Protein AF-A0A7V9FVV8-F1 (afdb_mon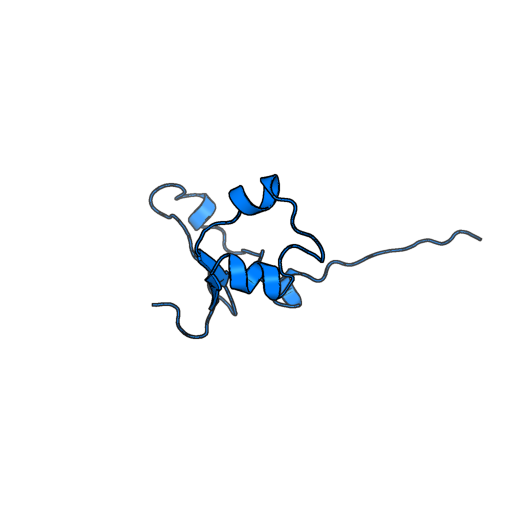omer_lite)

Sequence (79 aa):
LIGDRAWIRTRDEAIAEGWFGPVVEPHIRDRIGDLIVAARTDLAVVQSRVTPRLSRLIGHHGSLTADEQLVPLLVHNPD

Secondary structure (DSSP, 8-state):
--GGGEEEEEHHHHHHTTTT-S---HHHHTTS-SEEEEE-TT-----TTT-TTGGG-S----SSSHHHH----------

Structure (mmCIF, N/CA/C/O backbone):
data_AF-A0A7V9FVV8-F1
#
_entry.id   AF-A0A7V9FVV8-F1
#
loop_
_atom_site.group_PDB
_atom_site.id
_atom_site.type_symbol
_atom_site.label_atom_id
_atom_site.label_alt_id
_atom_site.label_comp_id
_atom_site.label_asym_id
_atom_site.label_entity_id
_atom_site.label_seq_id
_atom_site.pdbx_PDB_ins_code
_atom_site.Cartn_x
_atom_site.Cartn_y
_atom_site.Cartn_z
_atom_site.occupancy
_atom_site.B_iso_or_equiv
_atom_site.auth_seq_id
_atom_site.auth_comp_id
_atom_site.auth_asym_id
_atom_site.auth_atom_id
_atom_site.pdbx_PDB_model_num
ATOM 1 N N . LEU A 1 1 ? -16.308 8.012 4.300 1.00 74.25 1 LEU A N 1
ATOM 2 C CA . LEU A 1 1 ? -15.111 8.850 4.038 1.00 74.25 1 LEU A CA 1
ATOM 3 C C . LEU A 1 1 ? -14.335 8.370 2.810 1.00 74.25 1 LEU A C 1
ATOM 5 O O . LEU A 1 1 ? -14.144 9.179 1.914 1.00 74.25 1 LEU A O 1
ATOM 9 N N . ILE A 1 2 ? -13.941 7.092 2.712 1.00 89.19 2 ILE A N 1
ATOM 10 C CA . ILE A 1 2 ? -13.214 6.575 1.527 1.00 89.19 2 ILE A CA 1
ATOM 11 C C . ILE A 1 2 ? -13.833 5.331 0.863 1.00 89.19 2 ILE A C 1
ATOM 13 O O . ILE A 1 2 ? -13.533 5.092 -0.298 1.00 89.19 2 ILE A O 1
ATOM 17 N N . GLY A 1 3 ? -14.781 4.645 1.515 1.00 85.88 3 GLY A N 1
ATOM 18 C CA . GLY A 1 3 ? -15.646 3.643 0.876 1.00 85.88 3 GLY A CA 1
ATOM 19 C C . GLY A 1 3 ? -14.878 2.521 0.175 1.00 85.88 3 GLY A C 1
ATOM 20 O O . GLY A 1 3 ? -13.885 2.025 0.694 1.00 85.88 3 GLY A O 1
ATOM 21 N N . ASP A 1 4 ? -15.340 2.161 -1.015 1.00 89.94 4 ASP A N 1
ATOM 22 C CA . ASP A 1 4 ? -14.745 1.179 -1.927 1.00 89.94 4 ASP A CA 1
ATOM 23 C C . ASP A 1 4 ? -13.513 1.699 -2.695 1.00 89.94 4 ASP A C 1
ATOM 25 O O . ASP A 1 4 ? -12.841 0.927 -3.388 1.00 89.94 4 ASP A O 1
ATOM 29 N N . ARG A 1 5 ? -13.163 2.982 -2.528 1.00 94.25 5 ARG A N 1
ATOM 30 C CA . ARG A 1 5 ? -11.987 3.632 -3.136 1.00 94.25 5 ARG A CA 1
ATOM 31 C C . ARG A 1 5 ? -10.679 3.346 -2.396 1.00 94.25 5 ARG A C 1
ATOM 33 O O . ARG A 1 5 ? -9.673 3.997 -2.653 1.00 94.25 5 ARG A O 1
ATOM 40 N N . ALA A 1 6 ? -10.674 2.405 -1.462 1.00 95.88 6 ALA A N 1
ATOM 41 C CA . ALA A 1 6 ? -9.468 1.886 -0.837 1.00 95.88 6 ALA A CA 1
ATOM 42 C C . ALA A 1 6 ? -9.678 0.427 -0.432 1.00 95.88 6 ALA A C 1
ATOM 44 O O . ALA A 1 6 ? -10.782 0.033 -0.052 1.00 95.88 6 ALA A O 1
ATOM 45 N N . TRP A 1 7 ? -8.609 -0.360 -0.457 1.00 95.75 7 TRP A N 1
ATOM 46 C CA . TRP A 1 7 ? -8.556 -1.577 0.338 1.00 95.75 7 TRP A CA 1
ATOM 47 C C . TRP A 1 7 ? -8.169 -1.199 1.760 1.00 95.75 7 TRP A C 1
ATOM 49 O O . TRP A 1 7 ? -7.150 -0.549 1.994 1.00 95.75 7 TRP A O 1
ATOM 59 N N . ILE A 1 8 ? -9.012 -1.595 2.704 1.00 95.75 8 ILE A N 1
ATOM 60 C CA . ILE A 1 8 ? -8.777 -1.398 4.127 1.00 95.75 8 ILE A CA 1
ATOM 61 C C . ILE A 1 8 ? -8.583 -2.782 4.722 1.00 95.75 8 ILE A C 1
ATOM 63 O O . ILE A 1 8 ? -9.462 -3.639 4.585 1.00 95.75 8 ILE 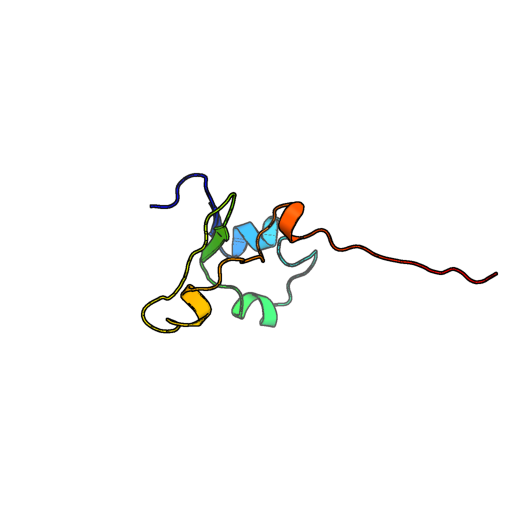A O 1
ATOM 67 N N . ARG A 1 9 ? -7.416 -2.996 5.320 1.00 97.56 9 ARG A N 1
ATOM 68 C CA . ARG A 1 9 ? -7.020 -4.263 5.928 1.00 97.56 9 ARG A CA 1
ATOM 69 C C . ARG A 1 9 ? -6.374 -4.017 7.271 1.00 97.56 9 ARG A C 1
ATOM 71 O O . ARG A 1 9 ? -5.658 -3.035 7.458 1.00 97.56 9 ARG A O 1
ATOM 78 N N . THR A 1 10 ? -6.607 -4.926 8.199 1.00 98.38 10 THR A N 1
ATOM 79 C CA . THR A 1 10 ? -5.742 -5.073 9.364 1.00 98.38 10 THR A CA 1
ATOM 80 C C . THR A 1 10 ? -4.353 -5.545 8.929 1.00 98.38 10 THR A C 1
ATOM 82 O O . THR A 1 10 ? -4.173 -6.070 7.824 1.00 98.38 10 THR A O 1
ATOM 85 N N . ARG A 1 11 ? -3.365 -5.402 9.818 1.00 98.38 11 ARG A N 1
ATOM 86 C CA . ARG A 1 11 ? -2.025 -5.980 9.630 1.00 98.38 11 ARG A CA 1
ATOM 87 C C . ARG A 1 11 ? -2.084 -7.448 9.208 1.00 98.38 11 ARG A C 1
ATOM 89 O O . ARG A 1 11 ? -1.415 -7.841 8.258 1.00 98.38 11 ARG A O 1
ATOM 96 N N . ASP A 1 12 ? -2.871 -8.244 9.926 1.00 98.25 12 ASP A N 1
ATOM 97 C CA . ASP A 1 12 ? -2.928 -9.692 9.736 1.00 98.25 12 ASP A CA 1
ATOM 98 C C . ASP A 1 12 ? -3.556 -10.083 8.407 1.00 98.25 12 ASP A C 1
ATOM 100 O O . ASP A 1 12 ? -3.016 -10.944 7.716 1.00 98.25 12 ASP A O 1
ATOM 104 N N . GLU A 1 13 ? -4.637 -9.414 8.008 1.00 98.56 13 GLU A N 1
ATOM 105 C CA . GLU A 1 13 ? -5.265 -9.673 6.713 1.00 98.56 13 GLU A CA 1
ATOM 106 C C . GLU A 1 13 ? -4.320 -9.327 5.557 1.00 98.56 13 GLU A C 1
ATOM 108 O O . GLU A 1 13 ? -4.166 -10.128 4.643 1.00 98.56 13 GLU A O 1
ATOM 113 N N . ALA A 1 14 ? -3.633 -8.182 5.605 1.00 98.19 14 ALA A N 1
ATOM 114 C CA . ALA A 1 14 ? -2.708 -7.787 4.541 1.00 98.19 14 ALA A CA 1
ATOM 115 C C . ALA A 1 14 ? -1.495 -8.730 4.425 1.00 98.19 14 ALA A C 1
ATOM 117 O O . ALA A 1 14 ? -1.033 -9.021 3.321 1.00 98.19 14 ALA A O 1
ATOM 118 N N . ILE A 1 15 ? -0.980 -9.232 5.556 1.00 98.12 15 ILE A N 1
ATOM 119 C CA . ILE A 1 15 ? 0.076 -10.255 5.559 1.00 98.12 15 ILE A CA 1
ATOM 120 C C . ILE A 1 15 ? -0.456 -11.567 4.971 1.00 98.12 15 ILE A C 1
ATOM 122 O O . ILE A 1 15 ? 0.206 -12.155 4.121 1.00 98.12 15 ILE A O 1
ATOM 126 N N . ALA A 1 16 ? -1.644 -12.012 5.389 1.00 98.06 16 ALA A N 1
ATOM 127 C CA . ALA A 1 16 ? -2.258 -13.243 4.892 1.00 98.06 16 ALA A CA 1
ATOM 128 C C . ALA A 1 16 ? -2.584 -13.179 3.388 1.00 98.06 16 ALA A C 1
ATOM 130 O O . ALA A 1 16 ? -2.457 -14.180 2.688 1.00 98.06 16 ALA A O 1
ATOM 131 N N . GLU A 1 17 ? -2.950 -12.002 2.880 1.00 97.88 17 GLU A N 1
ATOM 132 C CA . GLU A 1 17 ? -3.153 -11.728 1.452 1.00 97.88 17 GLU A CA 1
ATOM 133 C C . GLU A 1 17 ? -1.830 -11.565 0.673 1.00 97.88 17 GLU A C 1
ATOM 135 O O . GLU A 1 17 ? -1.850 -11.384 -0.543 1.00 97.88 17 GLU A O 1
ATOM 140 N N . GLY A 1 18 ? -0.675 -11.632 1.344 1.00 97.00 18 GLY A N 1
ATOM 141 C CA . GLY A 1 18 ? 0.644 -11.625 0.709 1.00 97.00 18 GLY A CA 1
ATOM 142 C C . GLY A 1 18 ? 1.135 -10.252 0.249 1.00 97.00 18 GLY A C 1
ATOM 143 O O . GLY A 1 18 ? 2.056 -10.181 -0.564 1.00 97.00 18 GLY A O 1
ATOM 144 N N . TRP A 1 19 ? 0.577 -9.150 0.767 1.00 97.00 19 TRP A N 1
ATOM 145 C CA . TRP A 1 19 ? 0.923 -7.788 0.321 1.00 97.00 19 TRP A CA 1
ATOM 146 C C . TRP A 1 19 ? 2.398 -7.429 0.544 1.00 97.00 19 TRP A C 1
ATOM 148 O O . TRP A 1 19 ? 2.933 -6.543 -0.117 1.00 97.00 19 TRP A O 1
ATOM 158 N N . PHE A 1 20 ? 3.060 -8.117 1.474 1.00 96.00 20 PHE A N 1
ATOM 159 C CA . PHE A 1 20 ? 4.455 -7.882 1.851 1.00 96.00 20 PHE A CA 1
ATOM 160 C C . PHE A 1 20 ? 5.394 -9.004 1.384 1.00 96.00 20 PHE A C 1
ATOM 162 O O . PHE A 1 20 ? 6.521 -9.107 1.863 1.00 96.00 20 PHE A O 1
ATOM 169 N N . GLY A 1 21 ? 4.938 -9.838 0.445 1.00 95.06 21 GLY A N 1
ATOM 170 C CA . GLY A 1 21 ? 5.666 -11.007 -0.032 1.00 95.06 21 GLY A CA 1
ATOM 171 C C . GLY A 1 21 ? 5.311 -12.294 0.724 1.00 95.06 21 GLY A C 1
ATOM 172 O O . GLY A 1 21 ? 4.456 -12.293 1.610 1.00 95.06 21 GLY A O 1
ATOM 173 N N . PRO A 1 22 ? 5.950 -13.420 0.360 1.00 95.81 22 PRO A N 1
ATOM 174 C CA . PRO A 1 22 ? 5.564 -14.750 0.835 1.00 95.81 22 PRO A CA 1
ATOM 175 C C . PRO A 1 22 ? 5.922 -15.016 2.303 1.00 95.81 22 PRO A C 1
ATOM 177 O O . PRO A 1 22 ? 5.366 -15.924 2.914 1.00 95.81 22 PRO A O 1
ATOM 180 N N . VAL A 1 23 ? 6.871 -14.262 2.865 1.00 96.56 23 VAL A N 1
ATOM 181 C CA . VAL A 1 23 ? 7.342 -14.418 4.244 1.00 96.56 23 VAL A CA 1
ATOM 182 C C . VAL A 1 23 ? 7.517 -13.037 4.860 1.00 96.56 23 VAL A C 1
ATOM 184 O O . VAL A 1 23 ? 8.207 -12.189 4.302 1.00 96.56 23 VAL A O 1
ATOM 187 N N . VAL A 1 24 ? 6.923 -12.834 6.037 1.00 97.88 24 VAL A N 1
ATOM 188 C CA . VAL A 1 24 ? 7.114 -11.630 6.851 1.00 97.88 24 VAL A CA 1
ATOM 189 C C . VAL A 1 24 ? 7.834 -12.024 8.129 1.00 97.88 24 VAL A C 1
ATOM 191 O O . VAL A 1 24 ? 7.285 -12.727 8.976 1.00 97.88 24 VAL A O 1
ATOM 194 N N . GLU A 1 25 ? 9.076 -11.572 8.271 1.00 97.75 25 GLU A N 1
ATOM 195 C CA . GLU A 1 25 ? 9.857 -11.817 9.480 1.00 97.75 25 GLU A CA 1
ATOM 196 C C . GLU A 1 25 ? 9.291 -11.044 10.686 1.00 97.75 25 GLU A C 1
ATOM 198 O O . GLU A 1 25 ? 8.747 -9.947 10.509 1.00 97.75 25 GLU A O 1
ATOM 203 N N . PRO A 1 26 ? 9.456 -11.548 11.927 1.00 96.75 26 PRO A N 1
ATOM 204 C CA . PRO A 1 26 ? 8.891 -10.909 13.119 1.00 96.75 26 PRO A CA 1
ATOM 205 C C . PRO A 1 26 ? 9.258 -9.426 13.258 1.00 96.75 26 PRO A C 1
ATOM 207 O O . PRO A 1 26 ? 8.395 -8.591 13.503 1.00 96.75 26 PRO A O 1
ATOM 210 N N . HIS A 1 27 ? 10.518 -9.074 12.995 1.00 96.06 27 HIS A N 1
ATOM 211 C CA . HIS A 1 27 ? 10.987 -7.692 13.098 1.00 96.06 27 HIS A CA 1
ATOM 212 C C . HIS A 1 27 ? 10.404 -6.759 12.012 1.00 96.06 27 HIS A C 1
ATOM 214 O O . HIS A 1 27 ? 10.384 -5.541 12.186 1.00 96.06 27 HIS A O 1
ATOM 220 N N . ILE A 1 28 ? 9.925 -7.309 10.889 1.00 97.00 28 ILE A N 1
ATOM 221 C CA . ILE A 1 28 ? 9.215 -6.561 9.841 1.00 97.00 28 ILE A CA 1
ATOM 222 C C . ILE A 1 28 ? 7.749 -6.385 10.220 1.00 97.00 28 ILE A C 1
ATOM 224 O O . ILE A 1 28 ? 7.204 -5.297 10.039 1.00 97.00 28 ILE A O 1
ATOM 228 N N . ARG A 1 29 ? 7.123 -7.420 10.797 1.00 97.31 29 ARG A N 1
ATOM 229 C CA . ARG A 1 29 ? 5.733 -7.376 11.274 1.00 97.31 29 ARG A CA 1
ATOM 230 C C . ARG A 1 29 ? 5.487 -6.189 12.205 1.00 97.31 29 ARG A C 1
ATOM 232 O O . ARG A 1 29 ? 4.459 -5.531 12.075 1.00 97.31 29 ARG A O 1
ATOM 239 N N . ASP A 1 30 ? 6.440 -5.884 13.082 1.00 96.56 30 ASP A N 1
ATOM 240 C CA . ASP A 1 30 ? 6.349 -4.772 14.039 1.00 96.56 30 ASP A CA 1
ATOM 241 C C . ASP A 1 30 ? 6.397 -3.382 13.381 1.00 96.56 30 ASP A C 1
ATOM 243 O O . ASP A 1 30 ? 5.999 -2.389 13.986 1.00 96.56 30 ASP A O 1
ATOM 247 N N . ARG A 1 31 ? 6.857 -3.292 12.127 1.00 96.94 31 ARG A N 1
ATOM 248 C CA . ARG A 1 31 ? 6.903 -2.044 11.349 1.00 96.94 31 ARG A CA 1
ATOM 249 C C . ARG A 1 31 ? 5.648 -1.817 10.508 1.00 96.94 31 ARG A C 1
ATOM 251 O O . ARG A 1 31 ? 5.471 -0.722 9.976 1.00 96.94 31 ARG A O 1
ATOM 258 N N . ILE A 1 32 ? 4.800 -2.831 10.357 1.00 98.00 32 ILE A N 1
ATOM 259 C CA . ILE A 1 32 ? 3.551 -2.734 9.600 1.00 98.00 32 ILE A CA 1
ATOM 260 C C . ILE A 1 32 ? 2.496 -2.097 10.511 1.00 98.00 32 ILE A C 1
ATOM 262 O O . ILE A 1 32 ? 2.347 -2.492 11.661 1.00 98.00 32 ILE A O 1
ATOM 266 N N . GLY A 1 33 ? 1.747 -1.103 10.035 1.00 98.06 33 GLY A N 1
ATOM 267 C CA . GLY A 1 33 ? 0.672 -0.497 10.832 1.00 98.06 33 GLY A CA 1
ATOM 268 C C . GLY A 1 33 ? -0.414 -1.511 11.207 1.00 98.06 33 GLY A C 1
ATOM 269 O O . GLY A 1 33 ? -0.594 -2.511 10.519 1.00 98.06 33 GLY A O 1
ATOM 270 N N . ASP A 1 34 ? -1.153 -1.269 12.291 1.00 98.25 34 ASP A N 1
ATOM 271 C CA . ASP A 1 34 ? -2.288 -2.132 12.674 1.00 98.25 34 ASP A CA 1
ATOM 272 C C . ASP A 1 34 ? -3.433 -2.071 11.650 1.00 98.25 34 ASP A C 1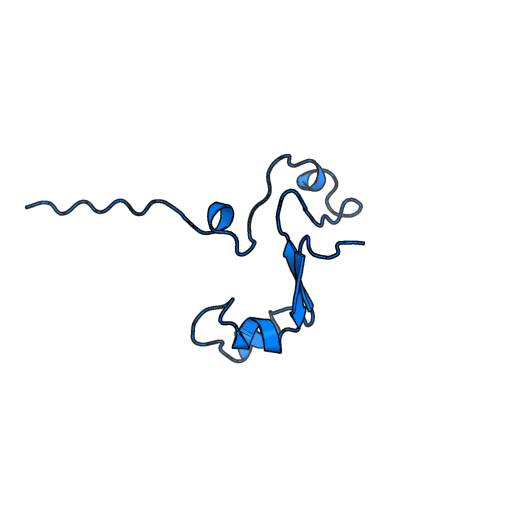
ATOM 274 O O . ASP A 1 34 ? -4.182 -3.033 11.481 1.00 98.25 34 ASP A O 1
ATOM 278 N N . LEU A 1 35 ? -3.524 -0.944 10.939 1.00 96.38 35 LEU A N 1
ATOM 279 C CA . LEU A 1 35 ? -4.443 -0.683 9.842 1.00 96.38 35 LEU A CA 1
ATOM 280 C C . LEU A 1 35 ? -3.649 -0.216 8.623 1.00 96.38 35 LEU A C 1
ATOM 282 O O . LEU A 1 35 ? -2.843 0.713 8.716 1.00 96.38 35 LEU A O 1
ATOM 286 N N . ILE A 1 36 ? -3.923 -0.821 7.475 1.00 96.75 36 ILE A N 1
ATOM 287 C CA . ILE A 1 36 ? -3.360 -0.437 6.186 1.00 96.75 36 ILE A CA 1
ATOM 288 C C . ILE A 1 36 ? -4.504 0.028 5.292 1.00 96.75 36 ILE A C 1
ATOM 290 O O . ILE A 1 36 ? -5.534 -0.637 5.161 1.00 96.75 36 ILE A O 1
ATOM 294 N N . VAL A 1 37 ? -4.315 1.199 4.688 1.00 95.88 37 VAL A N 1
ATOM 295 C CA . VAL A 1 37 ? -5.265 1.815 3.761 1.00 95.88 37 VAL A CA 1
ATOM 296 C C . VAL A 1 37 ? -4.554 1.992 2.427 1.00 95.88 37 VAL A C 1
ATOM 298 O O . VAL A 1 37 ? -3.827 2.962 2.228 1.00 95.88 37 VAL A O 1
ATOM 301 N N . ALA A 1 38 ? -4.746 1.031 1.531 1.00 96.31 38 ALA A N 1
ATOM 302 C CA . ALA A 1 38 ? -4.187 1.056 0.187 1.00 96.31 38 ALA A CA 1
ATOM 303 C C . ALA A 1 38 ? -5.208 1.716 -0.753 1.00 96.31 38 ALA A C 1
ATOM 305 O O . ALA A 1 38 ? -6.292 1.175 -0.990 1.00 96.31 38 ALA A O 1
ATOM 306 N N . ALA A 1 39 ? -4.913 2.931 -1.219 1.00 95.75 39 ALA A N 1
ATOM 307 C CA . ALA A 1 39 ? -5.846 3.725 -2.017 1.00 95.75 39 ALA A CA 1
ATOM 308 C C . ALA A 1 39 ? -6.142 3.075 -3.380 1.00 95.75 39 ALA A C 1
ATOM 310 O O . ALA A 1 39 ? -5.335 2.334 -3.921 1.00 95.75 39 ALA A O 1
ATOM 311 N N . ARG A 1 40 ? -7.316 3.318 -3.950 1.00 93.69 40 ARG A N 1
ATOM 312 C CA . ARG A 1 40 ? -7.695 2.856 -5.292 1.00 93.69 40 ARG A CA 1
ATOM 313 C C . ARG A 1 40 ? -8.139 4.058 -6.107 1.00 93.69 40 ARG A C 1
ATOM 315 O O . ARG A 1 40 ? -8.501 5.092 -5.541 1.00 93.69 40 ARG A O 1
ATOM 322 N N . THR A 1 41 ? -8.229 3.887 -7.424 1.00 88.69 41 THR A N 1
ATOM 323 C CA . THR A 1 41 ? -8.716 4.931 -8.340 1.00 88.69 41 THR A CA 1
ATOM 324 C C . THR A 1 41 ? -7.869 6.208 -8.226 1.00 88.69 41 THR A C 1
ATOM 326 O O . THR A 1 41 ? -6.649 6.119 -8.253 1.00 88.69 41 THR A O 1
ATOM 329 N N . ASP A 1 42 ? -8.482 7.379 -8.080 1.00 90.69 42 ASP A N 1
ATOM 330 C CA . ASP A 1 42 ? -7.832 8.692 -8.024 1.00 90.69 42 ASP A CA 1
ATOM 331 C C . ASP A 1 42 ? -7.673 9.244 -6.589 1.00 90.69 42 ASP A C 1
ATOM 333 O O . ASP A 1 42 ? -7.555 10.453 -6.375 1.00 90.69 42 ASP A O 1
ATOM 337 N N . LEU A 1 43 ? -7.681 8.370 -5.575 1.00 93.25 43 LEU A N 1
ATOM 338 C CA . LEU A 1 43 ? -7.623 8.761 -4.166 1.00 93.25 43 LEU A CA 1
ATOM 339 C C . LEU A 1 43 ? -6.181 8.823 -3.635 1.00 93.25 43 LEU A C 1
ATOM 341 O O . LEU A 1 43 ? -5.416 7.877 -3.777 1.00 93.25 43 LEU A O 1
ATOM 345 N N . ALA A 1 44 ? -5.861 9.875 -2.877 1.00 93.44 44 ALA A N 1
ATOM 346 C CA . ALA A 1 44 ? -4.674 9.932 -2.025 1.00 93.44 44 ALA A CA 1
ATOM 347 C C . ALA A 1 44 ? -5.050 10.351 -0.596 1.00 93.44 44 ALA A C 1
ATOM 349 O O . ALA A 1 44 ? -5.852 11.266 -0.388 1.00 93.44 44 ALA A O 1
ATOM 350 N N . VAL A 1 45 ? -4.454 9.697 0.404 1.00 92.50 45 VAL A N 1
ATOM 351 C CA . VAL A 1 45 ? -4.557 10.103 1.813 1.00 92.50 45 VAL A CA 1
ATOM 352 C C . VAL A 1 45 ? -3.283 10.850 2.178 1.00 92.50 45 VAL A C 1
ATOM 354 O O . VAL A 1 45 ? -2.197 10.281 2.164 1.00 92.50 45 VAL A O 1
ATOM 357 N N . VAL A 1 46 ? -3.413 12.135 2.506 1.00 93.69 46 VAL A N 1
ATOM 358 C CA . VAL A 1 46 ? -2.270 13.019 2.763 1.00 93.69 46 VAL A CA 1
ATOM 359 C C . VAL A 1 46 ? -2.361 13.676 4.134 1.00 93.69 46 VAL A C 1
ATOM 361 O O . VAL A 1 46 ? -3.443 13.991 4.630 1.00 93.69 46 VAL A O 1
ATOM 364 N N . GLN A 1 47 ? -1.206 13.952 4.738 1.00 95.00 47 GLN A N 1
ATOM 365 C CA . GLN A 1 47 ? -1.117 14.654 6.016 1.00 95.00 47 GLN A CA 1
ATOM 366 C C . GLN A 1 47 ? -0.867 16.155 5.797 1.00 95.00 47 GLN A C 1
ATOM 368 O O . GLN A 1 47 ? 0.182 16.690 6.156 1.00 95.00 47 GLN A O 1
ATOM 373 N N . SER A 1 48 ? -1.846 16.849 5.212 1.00 94.81 48 SER A N 1
ATOM 374 C CA . SER A 1 48 ? -1.712 18.230 4.708 1.00 94.81 48 SER A CA 1
ATOM 375 C C . SER A 1 48 ? -1.223 19.265 5.724 1.00 94.81 48 SER A C 1
ATOM 377 O O . SER A 1 48 ? -0.533 20.213 5.351 1.00 94.81 48 SER A O 1
ATOM 379 N N . ARG A 1 49 ? -1.523 19.074 7.012 1.00 97.00 49 ARG A N 1
ATOM 380 C CA . ARG A 1 49 ? -1.064 19.956 8.099 1.00 97.00 49 ARG A CA 1
ATOM 381 C C . ARG A 1 49 ? 0.421 19.796 8.431 1.00 97.00 49 ARG A C 1
ATOM 383 O O . ARG A 1 49 ? 1.033 20.748 8.895 1.00 97.00 49 ARG A O 1
ATOM 390 N N . VAL A 1 50 ? 0.977 18.605 8.220 1.00 97.38 50 VAL A N 1
ATOM 391 C CA . VAL A 1 50 ? 2.370 18.271 8.563 1.00 97.38 50 VAL A CA 1
ATOM 392 C C . VAL A 1 50 ? 3.265 18.377 7.333 1.00 97.38 50 VAL A C 1
ATOM 394 O O . VAL A 1 50 ? 4.383 18.874 7.419 1.00 97.38 50 VAL A O 1
ATOM 397 N N . THR A 1 51 ? 2.760 17.970 6.165 1.00 95.25 51 THR A N 1
ATOM 398 C CA . THR A 1 51 ? 3.517 17.924 4.906 1.00 95.25 51 THR A CA 1
ATOM 399 C C . THR A 1 51 ? 2.847 18.747 3.792 1.00 95.25 51 THR A C 1
ATOM 401 O O . THR A 1 51 ? 2.546 18.229 2.713 1.00 95.25 51 THR A O 1
ATOM 404 N N . PRO A 1 52 ? 2.627 20.063 3.985 1.00 95.06 52 PRO A N 1
ATOM 405 C CA . PRO A 1 52 ? 1.831 20.882 3.065 1.00 95.06 52 PRO A CA 1
ATOM 406 C C . PRO A 1 52 ? 2.414 20.974 1.648 1.00 95.06 52 PRO A C 1
ATOM 408 O O . PRO A 1 52 ? 1.665 21.170 0.697 1.00 95.06 52 PRO A O 1
ATOM 411 N N . ARG A 1 53 ? 3.738 20.833 1.486 1.00 95.00 53 ARG A N 1
ATOM 412 C CA . ARG A 1 53 ? 4.384 20.803 0.162 1.00 95.00 53 ARG A CA 1
ATOM 413 C C . ARG A 1 53 ? 4.170 19.464 -0.547 1.00 95.00 53 ARG A C 1
ATOM 415 O O . ARG A 1 53 ? 3.753 19.468 -1.697 1.00 95.00 53 ARG A O 1
ATOM 422 N N . LEU A 1 54 ? 4.394 18.340 0.140 1.00 92.62 54 LEU A N 1
ATOM 423 C CA . LEU A 1 54 ? 4.197 16.996 -0.429 1.00 92.62 54 LEU A CA 1
ATOM 424 C C . LEU A 1 54 ? 2.720 16.716 -0.730 1.00 92.62 54 LEU A C 1
ATOM 426 O O . LEU A 1 54 ? 2.390 16.080 -1.720 1.00 92.62 54 LEU A O 1
ATOM 430 N N . SER A 1 55 ? 1.817 17.279 0.069 1.00 95.69 55 SER A N 1
ATOM 431 C CA . SER A 1 55 ? 0.372 17.162 -0.150 1.00 95.69 55 SER A CA 1
ATOM 432 C C . SER A 1 55 ? -0.128 17.901 -1.401 1.00 95.69 55 SER A C 1
ATOM 434 O O . SER A 1 55 ? -1.295 17.765 -1.748 1.00 95.69 55 SER A O 1
ATOM 436 N N . ARG A 1 56 ? 0.722 18.699 -2.064 1.00 94.88 56 ARG A N 1
ATOM 437 C CA . ARG A 1 56 ? 0.417 19.368 -3.343 1.00 94.88 56 ARG A CA 1
ATOM 438 C C . ARG A 1 56 ? 0.922 18.593 -4.560 1.00 94.88 56 ARG A C 1
ATOM 440 O O . ARG A 1 56 ? 0.748 19.069 -5.678 1.00 94.88 56 ARG A O 1
ATOM 447 N N . LEU A 1 57 ? 1.582 17.451 -4.359 1.00 94.38 57 LEU A N 1
ATOM 448 C CA . LEU A 1 57 ? 1.984 16.594 -5.467 1.00 94.38 57 LEU A CA 1
ATOM 449 C C . LEU A 1 57 ? 0.736 16.126 -6.217 1.00 94.38 57 LEU A C 1
ATOM 451 O O . LEU A 1 57 ? -0.225 15.665 -5.602 1.00 94.38 57 LEU A O 1
ATOM 455 N N . ILE A 1 58 ? 0.774 16.282 -7.541 1.00 94.00 58 ILE A N 1
ATOM 456 C CA . ILE A 1 58 ? -0.325 15.913 -8.441 1.00 94.00 58 ILE A CA 1
ATOM 457 C C . ILE A 1 58 ? -0.408 14.387 -8.574 1.00 94.00 58 ILE A C 1
ATOM 459 O O . ILE A 1 58 ? -1.502 13.838 -8.618 1.00 94.00 58 ILE A O 1
ATOM 463 N N . GLY A 1 59 ? 0.743 13.709 -8.622 1.00 92.31 59 GLY A N 1
ATOM 464 C CA . GLY A 1 59 ? 0.837 12.256 -8.748 1.00 92.31 59 GLY A CA 1
ATOM 465 C C . GLY A 1 59 ? 1.277 11.586 -7.450 1.00 92.31 59 GLY A C 1
ATOM 466 O O . GLY A 1 59 ? 2.188 12.074 -6.778 1.00 92.31 59 GLY A O 1
ATOM 467 N N . HIS A 1 60 ? 0.642 10.455 -7.144 1.00 93.31 60 HIS A N 1
ATOM 468 C CA . HIS A 1 60 ? 0.983 9.533 -6.058 1.00 93.31 60 HIS A CA 1
ATOM 469 C C . HIS A 1 60 ? 0.965 8.104 -6.606 1.00 93.31 60 HIS A C 1
ATOM 471 O O . HIS A 1 60 ? 0.356 7.845 -7.641 1.00 93.31 60 HIS A O 1
ATOM 477 N N . HIS A 1 61 ? 1.644 7.195 -5.918 1.00 93.81 61 HIS A N 1
ATOM 478 C CA . HIS A 1 61 ? 1.647 5.762 -6.201 1.00 93.81 61 HIS A CA 1
ATOM 479 C C . HIS A 1 61 ? 1.865 4.999 -4.886 1.00 93.81 61 HIS A C 1
ATOM 481 O O . HIS A 1 61 ? 2.132 5.610 -3.846 1.00 93.81 61 HIS A O 1
ATOM 487 N N . GLY A 1 62 ? 1.821 3.670 -4.938 1.00 93.44 62 GLY A N 1
ATOM 488 C CA . GLY A 1 62 ? 2.172 2.800 -3.811 1.00 93.44 62 GLY A CA 1
ATOM 489 C C . GLY A 1 62 ? 1.044 1.898 -3.327 1.00 93.44 62 GLY A C 1
ATOM 490 O O . GLY A 1 62 ? 1.183 1.285 -2.270 1.00 93.44 62 GLY A O 1
ATOM 491 N N . SER A 1 63 ? -0.062 1.810 -4.065 1.00 95.81 63 SER A N 1
ATOM 492 C CA . SER A 1 63 ? -1.102 0.818 -3.815 1.00 95.81 63 SER A CA 1
ATOM 493 C C . SER A 1 63 ? -0.966 -0.404 -4.738 1.00 95.81 63 SER A C 1
ATOM 495 O O . SER A 1 63 ? 0.095 -0.680 -5.297 1.00 95.81 63 SER A O 1
ATOM 497 N N . LEU A 1 64 ? -2.016 -1.222 -4.797 1.00 95.19 64 LEU A N 1
ATOM 498 C CA . LEU A 1 64 ? -1.982 -2.593 -5.312 1.00 95.19 64 LEU A CA 1
ATOM 499 C C . LEU A 1 64 ? -2.592 -2.748 -6.706 1.00 95.19 64 LEU A C 1
ATOM 501 O O . LEU A 1 64 ? -2.925 -3.855 -7.126 1.00 95.19 64 LEU A O 1
ATOM 505 N N . THR A 1 65 ? -2.797 -1.643 -7.417 1.00 93.62 65 THR A N 1
ATOM 506 C CA . THR A 1 65 ? -3.296 -1.688 -8.791 1.00 93.62 65 THR A CA 1
ATOM 507 C C . THR A 1 65 ? -2.170 -2.042 -9.764 1.00 93.62 65 THR A C 1
ATOM 509 O O . THR A 1 65 ? -0.993 -1.801 -9.492 1.00 93.62 65 THR A O 1
ATOM 512 N N . ALA A 1 66 ? -2.522 -2.604 -10.924 1.00 94.31 66 ALA A N 1
ATOM 513 C CA . ALA A 1 66 ? -1.544 -2.887 -11.976 1.00 94.31 66 ALA A CA 1
ATOM 514 C C . ALA A 1 66 ? -0.811 -1.610 -12.431 1.00 94.31 66 ALA A C 1
ATOM 516 O O . ALA A 1 66 ? 0.401 -1.647 -12.626 1.00 94.31 66 ALA A O 1
ATOM 517 N N . ASP A 1 67 ? -1.531 -0.486 -12.506 1.00 93.06 67 ASP A N 1
ATOM 518 C CA . ASP A 1 67 ? -0.991 0.827 -12.884 1.00 93.06 67 ASP A CA 1
ATOM 519 C C . ASP A 1 67 ? 0.067 1.347 -11.897 1.00 93.06 67 ASP A C 1
ATOM 521 O O . ASP A 1 67 ? 0.912 2.159 -12.267 1.00 93.06 67 ASP A O 1
ATOM 525 N N . GLU A 1 68 ? 0.042 0.883 -10.645 1.00 94.50 68 GLU A N 1
ATOM 526 C CA . GLU A 1 68 ? 0.985 1.306 -9.606 1.00 94.50 68 GLU A CA 1
ATOM 527 C C . GLU A 1 68 ? 2.124 0.318 -9.353 1.00 94.50 68 GLU A C 1
ATOM 529 O O . GLU A 1 68 ? 3.176 0.732 -8.864 1.00 94.50 68 GLU A O 1
ATOM 534 N N . GLN A 1 69 ? 1.936 -0.972 -9.652 1.00 94.00 69 GLN A N 1
ATOM 535 C CA . GLN A 1 69 ? 2.944 -2.003 -9.379 1.00 94.00 69 GLN A CA 1
ATOM 536 C C . GLN A 1 69 ? 3.805 -2.372 -10.586 1.00 94.00 69 GLN A C 1
ATOM 538 O O . GLN A 1 69 ? 4.969 -2.742 -10.413 1.00 94.00 69 GLN A O 1
ATOM 543 N N . LEU A 1 70 ? 3.250 -2.341 -11.800 1.00 96.00 70 LEU A N 1
ATOM 544 C CA . LEU A 1 70 ? 3.963 -2.840 -12.970 1.00 96.00 70 LEU A CA 1
ATOM 545 C C . LEU A 1 70 ? 5.0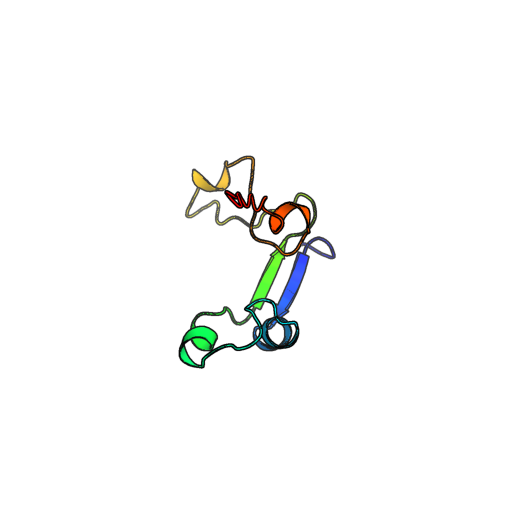35 -1.844 -13.416 1.00 96.00 70 LEU A C 1
ATOM 547 O O . LEU A 1 70 ? 4.745 -0.726 -13.833 1.00 96.00 70 LEU A O 1
ATOM 551 N N . VAL A 1 71 ? 6.288 -2.292 -13.380 1.00 96.00 71 VAL A N 1
ATOM 552 C CA . VAL A 1 71 ? 7.445 -1.567 -13.914 1.00 96.00 71 VAL A CA 1
ATOM 553 C C . VAL A 1 71 ? 8.097 -2.383 -15.034 1.00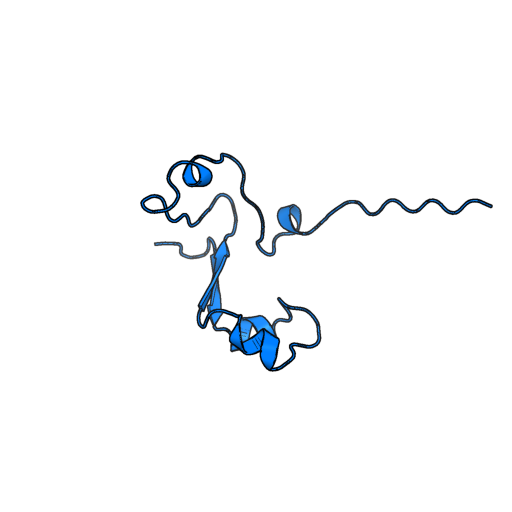 96.00 71 VAL A C 1
ATOM 555 O O . VAL A 1 71 ? 8.164 -3.611 -14.928 1.00 96.00 71 VAL A O 1
ATOM 558 N N . PRO A 1 72 ? 8.582 -1.753 -16.121 1.00 96.44 72 PRO A N 1
ATOM 559 C CA . PRO A 1 72 ? 9.248 -2.484 -17.192 1.00 96.44 72 PRO A CA 1
ATOM 560 C C . PRO A 1 72 ? 10.520 -3.182 -16.702 1.00 96.44 72 PRO A C 1
ATOM 562 O O . PRO A 1 72 ? 11.379 -2.557 -16.079 1.00 96.44 72 PRO A O 1
ATOM 565 N N . LEU A 1 73 ? 10.675 -4.458 -17.055 1.00 96.25 73 LEU A N 1
ATOM 566 C CA . LEU A 1 73 ? 11.926 -5.198 -16.915 1.00 96.25 73 LEU A CA 1
ATOM 567 C C . LEU A 1 73 ? 12.529 -5.402 -18.305 1.00 96.25 73 LEU A C 1
ATOM 569 O O . LEU A 1 73 ? 12.004 -6.167 -19.112 1.00 96.25 73 LEU A O 1
ATOM 573 N N . LEU A 1 74 ? 13.631 -4.712 -18.587 1.00 95.38 74 LEU A N 1
ATOM 574 C CA . LEU A 1 74 ? 14.385 -4.889 -19.824 1.00 95.38 74 LEU A CA 1
ATOM 575 C C . LEU A 1 74 ? 15.521 -5.876 -19.573 1.00 95.38 74 LEU A C 1
ATOM 577 O O . LEU A 1 74 ? 16.373 -5.641 -18.718 1.00 95.38 74 LEU A O 1
ATOM 581 N N . VAL A 1 75 ? 15.534 -6.972 -20.329 1.00 94.88 75 VAL A N 1
ATOM 582 C CA . VAL A 1 75 ? 16.600 -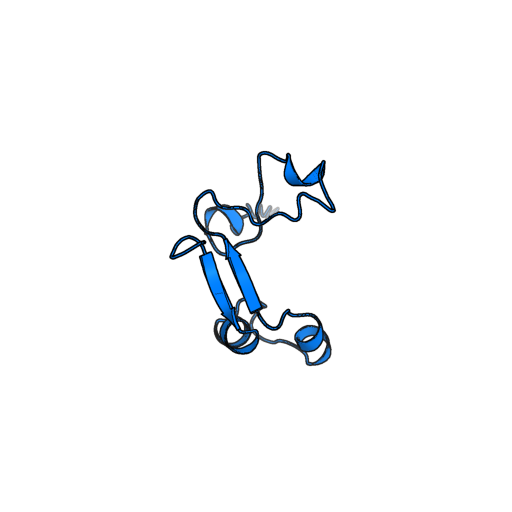7.975 -20.284 1.00 94.88 75 VAL A CA 1
ATOM 583 C C . VAL A 1 75 ? 17.333 -7.940 -21.616 1.00 94.88 75 VAL A C 1
ATOM 585 O O . VAL A 1 75 ? 16.715 -8.048 -22.673 1.00 94.88 75 VAL A O 1
ATOM 588 N N . HIS A 1 76 ? 18.650 -7.783 -21.564 1.00 93.50 76 HIS A N 1
ATOM 589 C CA . HIS A 1 76 ? 19.518 -7.959 -22.718 1.00 93.50 76 HIS A CA 1
ATOM 590 C C . HIS A 1 76 ? 20.286 -9.259 -22.522 1.00 93.50 76 HIS A C 1
ATOM 592 O O . HIS A 1 76 ? 21.008 -9.395 -21.536 1.00 93.50 76 HIS A O 1
ATOM 598 N N . ASN A 1 77 ? 20.098 -10.205 -23.440 1.00 87.50 77 ASN A N 1
ATOM 599 C CA . ASN A 1 77 ? 20.897 -11.418 -23.488 1.00 87.50 77 ASN A CA 1
ATOM 600 C C . ASN A 1 77 ? 21.854 -11.284 -24.679 1.00 87.50 77 ASN A C 1
ATOM 602 O O . ASN A 1 77 ? 21.398 -11.396 -25.819 1.00 87.50 77 ASN A O 1
ATOM 606 N N . PRO A 1 78 ? 23.123 -10.923 -24.439 1.00 77.88 78 PRO A N 1
ATOM 607 C CA . PRO A 1 78 ? 24.122 -10.912 -25.485 1.00 77.88 78 PRO A CA 1
ATOM 608 C C . PRO A 1 78 ? 24.544 -12.360 -25.730 1.00 77.88 78 PRO A C 1
ATOM 610 O O . PRO A 1 78 ? 25.309 -12.922 -24.947 1.00 77.88 78 PRO A O 1
ATOM 613 N N . ASP A 1 79 ? 24.011 -12.961 -26.790 1.00 67.38 79 ASP A N 1
ATOM 614 C CA . ASP A 1 79 ? 24.834 -13.903 -27.551 1.00 67.38 79 ASP A CA 1
ATOM 615 C C . ASP A 1 79 ? 25.992 -13.125 -28.203 1.00 67.38 79 ASP A C 1
ATOM 617 O O . ASP A 1 79 ? 25.741 -11.996 -28.700 1.00 67.38 79 ASP A O 1
#

pLDDT: mean 94.37, std 4.97, range [67.38, 98.56]

Foldseek 3Di:
DQPPQWDKDALVVCVVVQVVHDDDDPVNSVVDDRIDTAGHDLDDDDPCVVCVPVVPDNDDADHDDCVRPDDDDDDDDDD

Radius of gyration: 16.16 Å; chains: 1; bounding box: 40×36×42 Å